Protein AF-A0A0F8PZS1-F1 (afdb_monomer_lite)

Radius of gyration: 16.61 Å; chains: 1; bounding box: 41×29×36 Å

pLDDT: mean 91.94, std 6.85, range [58.31, 98.0]

Foldseek 3Di:
DCPDPVNVVVCVVVVVPDDDDDDDPPPVQLPVVVVVVVCCCVPPVVVDDDPDPVRVVVVSVVCVVPDDDDDDNVRNPDD

InterPro domains:
  IPR036397 Ribonuclease H superfamily [G3DSA:3.30.420.10] (1-77)
  IPR038717 Tc1-like transposase, DDE domain [PF13358] (1-56)

Sequence (79 aa):
WHKSKKAREFFQNNKYWLQILLFPPATPDRNPTEYCWKTTREELTSIKSFKNIKVLKEELDEFWEKHVFTHKMSHYLKW

Secondary structure (DSSP, 8-state):
-TTSHHHHHHHHHHTTT-------TT-GGG-HHHHHHHHHIIIIISS---SSHHHHHHHHHHHHHH------HHHH---

Organism: Methanosarcina mazei (NCBI:txid2209)

Structure (mmCIF, N/CA/C/O backbone):
data_AF-A0A0F8PZS1-F1
#
_entry.id   AF-A0A0F8PZS1-F1
#
loop_
_atom_site.group_PDB
_atom_site.id
_atom_site.type_symbol
_atom_site.label_atom_id
_atom_site.label_alt_id
_atom_site.label_comp_id
_atom_site.label_asym_id
_atom_site.label_entity_id
_atom_site.label_seq_id
_atom_site.pdbx_PDB_ins_code
_atom_site.Cartn_x
_atom_site.Cartn_y
_atom_site.Cartn_z
_atom_site.occupancy
_atom_site.B_iso_or_equiv
_atom_site.auth_seq_id
_atom_site.auth_comp_id
_atom_site.auth_asym_id
_atom_site.auth_atom_id
_atom_site.pdbx_PDB_model_num
ATOM 1 N N . TRP A 1 1 ? -0.082 2.089 13.496 1.00 84.88 1 TRP A N 1
ATOM 2 C CA . TRP A 1 1 ? -0.512 3.450 13.091 1.00 84.88 1 TRP A CA 1
ATOM 3 C C . TRP A 1 1 ? -2.001 3.561 12.739 1.00 84.88 1 TRP A C 1
ATOM 5 O O . TRP A 1 1 ? -2.650 4.455 13.275 1.00 84.88 1 TRP A O 1
ATOM 15 N N . HIS A 1 2 ? -2.584 2.643 11.951 1.00 91.31 2 HIS A N 1
ATOM 16 C CA . HIS A 1 2 ? -4.001 2.716 11.515 1.00 91.31 2 HIS A CA 1
ATOM 17 C C . HIS A 1 2 ? -5.057 2.651 12.640 1.00 91.31 2 HIS A C 1
ATOM 19 O O . HIS A 1 2 ? -6.193 3.054 12.439 1.00 91.31 2 HIS A O 1
ATOM 25 N N . LYS A 1 3 ? -4.697 2.179 13.843 1.00 90.50 3 LYS A N 1
ATOM 26 C CA . LYS A 1 3 ? -5.584 2.127 15.026 1.00 90.50 3 LYS A CA 1
ATOM 27 C C . LYS A 1 3 ? -5.294 3.221 16.069 1.00 90.50 3 LYS A C 1
ATOM 29 O O . LYS A 1 3 ? -5.778 3.126 17.193 1.00 90.50 3 LYS A O 1
ATOM 34 N N . SER A 1 4 ? -4.462 4.211 15.737 1.00 96.25 4 SER A N 1
ATOM 35 C CA . SER A 1 4 ? -4.103 5.305 16.655 1.00 96.25 4 SER A CA 1
ATOM 36 C C . SER A 1 4 ? -5.308 6.190 16.996 1.00 96.25 4 SER A C 1
ATOM 38 O O . SER A 1 4 ? -6.299 6.193 16.267 1.00 96.25 4 SER A O 1
ATOM 40 N N . LYS A 1 5 ? -5.213 6.978 18.080 1.00 96.94 5 LYS A N 1
ATOM 41 C CA . LYS A 1 5 ? -6.273 7.919 18.484 1.00 96.94 5 LYS A CA 1
ATOM 42 C C . LYS A 1 5 ? -6.660 8.857 17.334 1.00 96.94 5 LYS A C 1
ATOM 44 O O . LYS A 1 5 ? -7.821 8.884 16.950 1.00 96.94 5 LYS A O 1
ATOM 49 N N . LYS A 1 6 ? -5.668 9.504 16.711 1.00 96.88 6 LYS A N 1
ATOM 50 C CA . LYS A 1 6 ? -5.870 10.407 15.566 1.00 96.88 6 LYS A CA 1
ATOM 51 C C . LYS A 1 6 ? -6.546 9.716 14.376 1.00 96.88 6 LYS A C 1
ATOM 53 O O . LYS A 1 6 ? -7.452 10.280 13.777 1.00 96.88 6 LYS A O 1
ATOM 58 N N . ALA A 1 7 ? -6.142 8.485 14.045 1.00 94.94 7 ALA A N 1
ATOM 59 C CA . ALA A 1 7 ? -6.759 7.733 12.949 1.00 94.94 7 ALA A CA 1
ATOM 60 C C . ALA A 1 7 ? -8.226 7.371 13.247 1.00 94.94 7 ALA A C 1
ATOM 62 O O . ALA A 1 7 ? -9.077 7.449 12.365 1.00 94.94 7 ALA A O 1
ATOM 63 N N . ARG A 1 8 ? -8.534 7.017 14.503 1.00 94.50 8 ARG A N 1
ATOM 64 C CA . ARG A 1 8 ? -9.908 6.737 14.947 1.00 94.50 8 ARG A CA 1
ATOM 65 C C . ARG A 1 8 ? -10.783 7.989 14.923 1.00 94.50 8 ARG A C 1
ATOM 67 O O . ARG A 1 8 ? -11.903 7.906 14.438 1.00 94.50 8 ARG A O 1
ATOM 74 N N . GLU A 1 9 ? -10.268 9.122 15.400 1.00 96.81 9 GLU A N 1
ATOM 75 C CA . GLU A 1 9 ? -10.956 10.422 15.341 1.00 96.81 9 GLU A CA 1
ATOM 76 C C . GLU A 1 9 ? -11.261 10.810 13.886 1.00 96.81 9 GLU A C 1
ATOM 78 O O . GLU A 1 9 ? -12.400 11.136 13.557 1.00 96.81 9 GLU A O 1
ATOM 83 N N . PHE A 1 10 ? -10.277 10.682 12.987 1.00 96.38 10 PHE A N 1
ATOM 84 C CA . PHE A 1 10 ? -10.474 10.931 11.559 1.00 96.38 10 PHE A CA 1
ATOM 85 C C . PHE A 1 10 ? -11.572 10.040 10.967 1.00 96.38 10 PHE A C 1
ATOM 87 O O . PHE A 1 10 ? -12.454 10.543 10.275 1.00 96.38 10 PHE A O 1
ATOM 94 N N . PHE A 1 11 ? -11.560 8.736 11.261 1.00 94.56 11 PHE A N 1
ATOM 95 C CA . PHE A 1 11 ? -12.611 7.831 10.798 1.00 94.56 11 PHE A CA 1
ATOM 96 C C . PHE A 1 11 ? -13.991 8.225 11.338 1.00 94.56 11 PHE A C 1
ATOM 98 O O . PHE A 1 11 ? -14.944 8.306 10.570 1.00 94.56 11 PHE A O 1
ATOM 105 N N . GLN A 1 12 ? -14.107 8.513 12.637 1.00 94.62 12 GLN A N 1
ATOM 106 C CA . GLN A 1 12 ? -15.381 8.892 13.255 1.00 94.62 12 GLN A CA 1
ATOM 107 C C . GLN A 1 12 ? -15.986 10.144 12.614 1.00 94.62 12 GLN A C 1
ATOM 109 O O . GLN A 1 12 ? -17.189 10.164 12.347 1.00 94.62 12 GLN A O 1
ATOM 114 N N . ASN A 1 13 ? -15.150 11.137 12.302 1.00 97.38 13 ASN A N 1
ATOM 115 C CA . ASN A 1 13 ? -15.570 12.376 11.646 1.00 97.38 13 ASN A CA 1
ATOM 116 C C . ASN A 1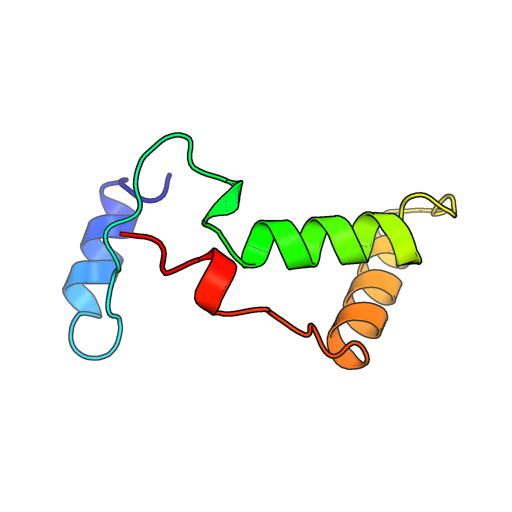 13 ? -15.991 12.171 10.179 1.00 97.38 13 ASN A C 1
ATOM 118 O O . ASN A 1 13 ? -16.718 12.992 9.630 1.00 97.38 13 ASN A O 1
ATOM 122 N N . ASN A 1 14 ? -15.563 11.074 9.548 1.00 97.38 14 ASN A N 1
ATOM 123 C CA . ASN A 1 14 ? -15.751 10.802 8.120 1.00 97.38 14 ASN A CA 1
ATOM 124 C C . ASN A 1 14 ? -16.591 9.547 7.829 1.00 97.38 14 ASN A C 1
ATOM 126 O O . ASN A 1 14 ? -16.725 9.139 6.677 1.00 97.38 14 ASN A O 1
ATOM 130 N N . LYS A 1 15 ? -17.204 8.946 8.85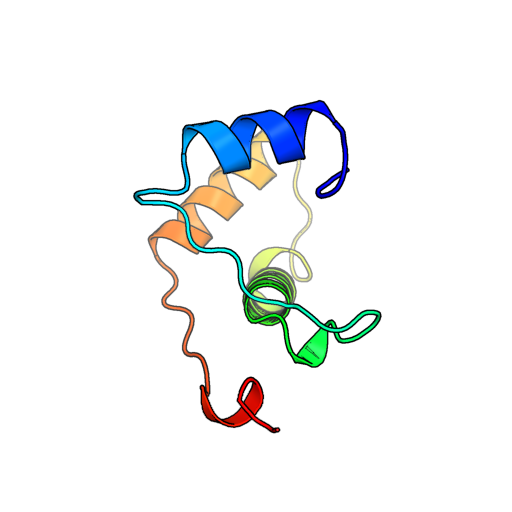5 1.00 94.62 15 LYS A N 1
ATOM 131 C CA . LYS A 1 15 ? -17.926 7.663 8.768 1.00 94.62 15 LYS A CA 1
ATOM 132 C C . LYS A 1 15 ? -19.103 7.635 7.783 1.00 94.62 15 LYS A C 1
ATOM 134 O O . LYS A 1 15 ? -19.627 6.564 7.505 1.00 94.62 15 LYS A O 1
ATOM 139 N N . TYR A 1 16 ? -19.560 8.797 7.307 1.00 95.50 16 TYR A N 1
ATOM 140 C CA . TYR A 1 16 ? -20.669 8.897 6.357 1.00 95.50 16 TYR A CA 1
ATOM 141 C C . TYR A 1 16 ? -20.273 8.492 4.930 1.00 95.50 16 TYR A C 1
ATOM 143 O O . TYR A 1 16 ? -21.123 8.015 4.187 1.00 95.50 16 TYR A O 1
ATOM 151 N N . TRP A 1 17 ? -18.997 8.648 4.558 1.00 96.00 17 TRP A N 1
ATOM 152 C CA . TRP A 1 17 ? -18.472 8.261 3.240 1.00 96.00 17 TRP A CA 1
ATOM 153 C C . TRP A 1 17 ? -17.352 7.225 3.327 1.00 96.00 17 TRP A C 1
ATOM 155 O O . TRP A 1 17 ? -17.172 6.433 2.406 1.00 96.00 17 TRP A O 1
ATOM 165 N N . LEU A 1 18 ? -16.599 7.203 4.429 1.00 94.94 18 LEU A N 1
ATOM 166 C CA . LEU A 1 18 ? -15.500 6.270 4.620 1.00 94.94 18 LEU A CA 1
ATOM 167 C C . LEU A 1 18 ? -15.997 5.008 5.328 1.00 94.94 18 LEU A C 1
ATOM 169 O O . LEU A 1 18 ? -16.299 5.035 6.520 1.00 94.94 18 LEU A O 1
ATOM 173 N N . GLN A 1 19 ? -16.032 3.890 4.607 1.00 92.50 19 GLN A N 1
ATOM 174 C CA . GLN A 1 19 ? -16.314 2.569 5.168 1.00 92.50 19 GLN A CA 1
ATOM 175 C C . GLN A 1 19 ? -15.008 1.826 5.461 1.00 92.50 19 GLN A C 1
ATOM 177 O O . GLN A 1 19 ? -14.079 1.838 4.656 1.00 92.50 19 GLN A O 1
ATOM 182 N N . ILE A 1 20 ? -14.933 1.165 6.618 1.00 90.12 20 ILE A N 1
ATOM 183 C CA . ILE A 1 20 ? -13.793 0.320 6.991 1.00 90.12 20 ILE A CA 1
ATOM 184 C C . ILE A 1 20 ? -14.217 -1.140 6.915 1.00 90.12 20 ILE A C 1
ATOM 186 O O . ILE A 1 20 ? -15.212 -1.540 7.517 1.00 90.12 20 ILE A O 1
ATOM 190 N N . LEU A 1 21 ? -13.408 -1.940 6.227 1.00 88.31 21 LEU A N 1
ATOM 191 C CA . LEU A 1 21 ? -13.529 -3.390 6.217 1.00 88.31 21 LEU A CA 1
ATOM 192 C C . LEU A 1 21 ? -12.723 -3.985 7.373 1.00 88.31 21 LEU A C 1
ATOM 194 O O . LEU A 1 21 ? -11.589 -3.575 7.640 1.00 88.31 21 LEU A O 1
ATOM 198 N N . LEU A 1 22 ? -13.300 -4.975 8.054 1.00 87.75 22 LEU A N 1
ATOM 199 C CA . LEU A 1 22 ? -12.537 -5.795 8.984 1.00 87.75 22 LEU A CA 1
ATOM 200 C C . LEU A 1 22 ? -11.519 -6.609 8.181 1.00 87.75 22 LEU A C 1
ATOM 202 O O . LEU A 1 22 ? -11.895 -7.372 7.296 1.00 87.75 22 LEU A O 1
ATOM 206 N N . PHE A 1 23 ? -10.240 -6.460 8.512 1.00 88.06 23 PHE A N 1
ATOM 207 C CA . PHE A 1 23 ? -9.159 -7.182 7.850 1.00 88.06 23 PHE A CA 1
ATOM 208 C C . PHE A 1 23 ? -8.451 -8.110 8.850 1.00 88.06 23 PHE A C 1
ATOM 210 O O . PHE A 1 23 ? -8.007 -7.622 9.900 1.00 88.06 23 PHE A O 1
ATOM 217 N N . PRO A 1 24 ? -8.359 -9.427 8.579 1.00 89.81 24 PRO A N 1
ATOM 218 C CA . PRO A 1 24 ? -7.748 -10.366 9.508 1.00 89.81 24 PRO A CA 1
ATOM 219 C C . PRO A 1 24 ? -6.238 -10.112 9.662 1.00 89.81 24 PRO A C 1
ATOM 221 O O . PRO A 1 24 ? -5.557 -9.747 8.700 1.00 89.81 24 PRO A O 1
ATOM 224 N N . PRO A 1 25 ? -5.674 -10.289 10.870 1.00 91.31 25 PRO A N 1
ATOM 225 C CA . PRO A 1 25 ? -4.239 -10.128 11.078 1.00 91.31 25 PRO A CA 1
ATOM 226 C C . PRO A 1 25 ? -3.447 -11.178 10.288 1.00 91.31 25 PRO A C 1
ATOM 228 O O . PRO A 1 25 ? -3.920 -12.291 10.093 1.00 91.31 25 PRO A O 1
ATOM 231 N N . ALA A 1 26 ? -2.225 -10.824 9.875 1.00 90.75 26 ALA A N 1
ATOM 232 C CA . ALA A 1 26 ? -1.280 -11.728 9.208 1.00 90.75 26 ALA A CA 1
ATOM 233 C C . ALA A 1 26 ? -1.801 -12.399 7.915 1.00 90.75 26 ALA A C 1
ATOM 235 O O . ALA A 1 26 ? -1.390 -13.507 7.594 1.00 90.75 26 ALA A O 1
ATOM 236 N N . THR A 1 27 ? -2.667 -11.716 7.156 1.00 91.00 27 THR A N 1
ATOM 237 C CA . THR A 1 27 ? -3.207 -12.210 5.871 1.00 91.00 27 THR A CA 1
ATOM 238 C C . THR A 1 27 ? -2.830 -11.308 4.683 1.00 91.00 27 THR A C 1
ATOM 240 O O . THR A 1 27 ? -3.699 -10.716 4.042 1.00 91.00 27 THR A O 1
ATOM 243 N N . PRO A 1 28 ? -1.529 -11.122 4.381 1.00 90.75 28 PRO A N 1
ATOM 244 C CA . PRO A 1 28 ? -1.100 -10.256 3.277 1.00 90.75 28 PRO A CA 1
ATOM 245 C C . PRO A 1 28 ? -1.609 -10.746 1.912 1.00 90.75 28 PRO A C 1
ATOM 247 O O . PRO A 1 28 ? -1.908 -9.940 1.038 1.00 90.75 28 PRO A O 1
ATOM 250 N N . ASP A 1 29 ? -1.794 -12.056 1.755 1.00 88.50 29 ASP A N 1
ATOM 251 C CA . ASP A 1 29 ? -2.391 -12.708 0.585 1.00 88.50 29 ASP A CA 1
ATOM 252 C C . ASP A 1 29 ? -3.822 -12.228 0.287 1.00 88.50 29 ASP A C 1
ATOM 254 O O . ASP A 1 29 ? -4.248 -12.201 -0.869 1.00 88.50 29 ASP A O 1
ATOM 258 N N . ARG A 1 30 ? -4.553 -11.784 1.319 1.00 88.00 30 ARG A N 1
ATOM 259 C CA . ARG A 1 30 ? -5.911 -11.239 1.189 1.00 88.00 30 ARG A CA 1
ATOM 260 C C . ARG A 1 30 ? -5.935 -9.742 0.873 1.00 88.00 30 ARG A C 1
ATOM 262 O O . ARG A 1 30 ? -7.008 -9.205 0.605 1.00 88.00 30 ARG A O 1
ATOM 269 N N . ASN A 1 31 ? -4.789 -9.059 0.899 1.00 90.56 31 ASN A N 1
ATOM 270 C CA . ASN A 1 31 ? -4.696 -7.634 0.603 1.00 90.56 31 ASN A CA 1
ATOM 271 C C . ASN A 1 31 ? -4.362 -7.424 -0.888 1.00 90.56 31 ASN A C 1
ATOM 273 O O . ASN A 1 31 ? -3.227 -7.682 -1.293 1.00 90.56 31 ASN A O 1
ATOM 277 N N . PRO A 1 32 ? -5.290 -6.914 -1.722 1.00 90.94 32 PRO A N 1
ATOM 278 C CA . PRO A 1 32 ? -5.023 -6.704 -3.146 1.00 90.94 32 PRO A CA 1
ATOM 279 C C . PRO A 1 32 ? -3.860 -5.736 -3.395 1.00 90.94 32 PRO A C 1
ATOM 281 O O . PRO A 1 32 ? -3.159 -5.874 -4.393 1.00 90.94 32 PRO A O 1
ATOM 284 N N . THR A 1 33 ? -3.585 -4.815 -2.467 1.00 92.69 33 THR A N 1
ATOM 285 C CA . THR A 1 33 ? -2.442 -3.903 -2.569 1.00 92.69 33 THR A CA 1
ATOM 286 C C . THR A 1 33 ? -1.100 -4.647 -2.617 1.00 92.69 33 THR A C 1
ATOM 288 O O . THR A 1 33 ? -0.207 -4.226 -3.347 1.00 92.69 33 THR A O 1
ATOM 291 N N . GLU A 1 34 ? -0.955 -5.784 -1.925 1.00 94.31 34 GLU A N 1
ATOM 292 C CA . GLU A 1 34 ? 0.275 -6.598 -1.976 1.00 94.31 34 GLU A CA 1
ATOM 293 C C . GLU A 1 34 ? 0.519 -7.179 -3.376 1.00 94.31 34 GLU A C 1
ATOM 295 O O . GLU A 1 34 ? 1.662 -7.295 -3.820 1.00 94.31 34 GLU A O 1
ATOM 300 N N . TYR A 1 35 ? -0.550 -7.484 -4.119 1.00 92.56 35 TYR A N 1
ATOM 301 C CA . TYR A 1 35 ? -0.443 -7.925 -5.510 1.00 92.56 35 TYR A CA 1
ATOM 302 C C . TYR A 1 35 ? 0.068 -6.804 -6.425 1.00 92.56 35 TYR A C 1
ATOM 304 O O . TYR A 1 35 ? 0.938 -7.044 -7.266 1.00 92.56 35 TYR A O 1
ATOM 312 N N . CYS A 1 36 ? -0.414 -5.571 -6.232 1.00 94.38 36 CYS A N 1
ATOM 313 C CA . CYS A 1 36 ? 0.082 -4.412 -6.976 1.00 94.38 36 CYS A CA 1
ATOM 314 C C . CYS A 1 36 ? 1.575 -4.183 -6.711 1.00 94.38 36 CYS A C 1
ATOM 316 O O . CYS A 1 36 ? 2.346 -3.964 -7.648 1.00 94.38 36 CYS A O 1
ATOM 318 N N . TRP A 1 37 ? 2.006 -4.298 -5.449 1.00 94.94 37 TRP A N 1
ATOM 319 C CA . TRP A 1 37 ? 3.418 -4.173 -5.080 1.00 94.94 37 TRP A CA 1
ATOM 320 C C . TRP A 1 37 ? 4.285 -5.269 -5.679 1.00 94.94 37 TRP A C 1
ATOM 322 O O . TRP A 1 37 ? 5.361 -4.977 -6.201 1.00 94.94 37 TRP A O 1
ATOM 332 N N . LYS A 1 38 ? 3.814 -6.518 -5.642 1.00 93.88 38 LYS A N 1
ATOM 333 C CA . LYS A 1 38 ? 4.513 -7.643 -6.263 1.00 93.88 38 LYS A CA 1
ATOM 334 C C . LYS A 1 38 ? 4.716 -7.406 -7.760 1.00 93.88 38 LYS A C 1
ATOM 336 O O . LYS A 1 38 ? 5.846 -7.484 -8.225 1.00 93.88 38 LYS A O 1
ATOM 341 N N . THR A 1 39 ? 3.653 -7.031 -8.468 1.00 94.25 39 THR A N 1
ATOM 342 C CA . THR A 1 39 ? 3.694 -6.742 -9.912 1.00 94.25 39 THR A CA 1
ATOM 343 C C . THR A 1 39 ? 4.648 -5.584 -10.214 1.00 94.25 39 THR A C 1
ATOM 345 O O . THR A 1 39 ? 5.548 -5.714 -11.035 1.00 94.25 39 THR A O 1
ATOM 348 N N . THR A 1 40 ? 4.541 -4.483 -9.460 1.00 96.12 40 THR A N 1
ATOM 349 C CA . THR A 1 40 ? 5.453 -3.331 -9.584 1.00 96.12 40 THR A CA 1
ATOM 350 C C . THR A 1 40 ? 6.912 -3.747 -9.372 1.00 96.12 40 THR A C 1
ATOM 352 O O . THR A 1 40 ? 7.818 -3.278 -10.058 1.00 96.12 40 THR A O 1
ATOM 355 N N . ARG A 1 41 ? 7.174 -4.653 -8.424 1.00 95.00 41 ARG A N 1
ATOM 356 C CA . ARG A 1 41 ? 8.525 -5.157 -8.181 1.00 95.00 41 ARG A CA 1
ATOM 357 C C . ARG A 1 41 ? 9.036 -6.015 -9.331 1.00 95.00 41 ARG A C 1
ATOM 359 O O . ARG A 1 41 ? 10.167 -5.816 -9.769 1.00 95.00 41 ARG A O 1
ATOM 366 N N . GLU A 1 42 ? 8.240 -6.974 -9.780 1.00 94.75 42 GLU A N 1
ATOM 367 C CA . GLU A 1 42 ? 8.619 -7.924 -10.829 1.00 94.75 42 GLU A CA 1
ATOM 368 C C . GLU A 1 42 ? 8.841 -7.221 -12.174 1.00 94.75 42 GLU A C 1
ATOM 370 O O . GLU A 1 42 ? 9.810 -7.529 -12.862 1.00 94.75 42 GLU A O 1
ATOM 375 N N . GLU A 1 43 ? 8.021 -6.224 -12.507 1.00 94.38 43 GLU A N 1
ATOM 376 C CA . GLU A 1 43 ? 8.059 -5.571 -13.821 1.00 94.38 43 GLU A CA 1
ATOM 377 C C . GLU A 1 43 ? 8.906 -4.296 -13.875 1.00 94.38 43 GLU A C 1
ATOM 379 O O . GLU A 1 43 ? 9.372 -3.926 -14.950 1.00 94.38 43 GLU A O 1
ATOM 384 N N . LEU A 1 44 ? 9.124 -3.614 -12.743 1.00 94.38 44 LEU A N 1
ATOM 385 C CA . LEU A 1 44 ? 9.849 -2.341 -12.723 1.00 94.38 44 LEU A CA 1
ATOM 386 C C . LEU A 1 44 ? 11.104 -2.393 -11.858 1.00 94.38 44 LEU A C 1
ATOM 388 O O . LEU A 1 44 ? 12.194 -2.119 -12.349 1.00 94.38 44 LEU A O 1
ATOM 392 N N . THR A 1 45 ? 10.974 -2.679 -10.561 1.00 93.25 45 THR A N 1
ATOM 393 C CA . THR A 1 45 ? 12.056 -2.350 -9.613 1.00 93.25 45 THR A CA 1
ATOM 394 C C . THR A 1 45 ? 13.100 -3.445 -9.423 1.00 93.25 45 THR A C 1
ATOM 396 O O . THR A 1 45 ? 14.215 -3.143 -9.007 1.00 93.25 45 THR A O 1
ATOM 399 N N . SER A 1 46 ? 12.783 -4.707 -9.726 1.00 92.94 46 SER A N 1
ATOM 400 C CA . SER A 1 46 ? 13.737 -5.822 -9.602 1.00 92.94 46 SER A CA 1
ATOM 401 C C . SER A 1 46 ? 14.703 -5.940 -10.781 1.00 92.94 46 SER A C 1
ATOM 403 O O . SER A 1 46 ? 15.783 -6.506 -10.628 1.00 92.94 46 SER A O 1
ATOM 405 N N . ILE A 1 47 ? 14.335 -5.383 -11.936 1.00 91.88 47 ILE A N 1
ATOM 406 C CA . ILE A 1 47 ? 15.077 -5.529 -13.194 1.00 91.88 47 ILE A CA 1
ATOM 407 C C . ILE A 1 47 ? 16.027 -4.363 -13.488 1.00 91.88 47 ILE A C 1
ATOM 409 O O . ILE A 1 47 ? 16.802 -4.436 -14.439 1.00 91.88 47 ILE A O 1
ATOM 413 N N . LYS A 1 48 ? 15.982 -3.281 -12.698 1.00 92.81 48 LYS A N 1
ATOM 414 C CA . LYS A 1 48 ? 16.819 -2.095 -12.917 1.00 92.81 48 LYS A CA 1
ATOM 415 C C . LYS A 1 48 ? 17.250 -1.417 -11.623 1.00 92.81 48 LYS A C 1
ATOM 417 O O . LYS A 1 48 ? 16.542 -1.425 -10.620 1.00 92.81 48 LYS A O 1
ATOM 422 N N . SER A 1 49 ? 18.416 -0.779 -11.672 1.00 94.56 49 SER A N 1
ATOM 423 C CA . SER A 1 49 ? 18.915 0.098 -10.613 1.00 94.56 49 SER A CA 1
ATOM 424 C C . SER A 1 49 ? 18.547 1.551 -10.898 1.00 94.56 49 SER A C 1
ATOM 426 O O . SER A 1 49 ? 18.723 2.026 -12.020 1.00 94.56 49 SER A O 1
ATOM 428 N N . PHE A 1 50 ? 18.133 2.285 -9.871 1.00 96.38 50 PHE A N 1
ATOM 429 C CA . PHE A 1 50 ? 17.735 3.684 -9.997 1.00 96.38 50 PHE A CA 1
ATOM 430 C C . PHE A 1 50 ? 18.845 4.599 -9.492 1.00 96.38 50 PHE A C 1
ATOM 432 O O . PHE A 1 50 ? 19.423 4.369 -8.431 1.00 96.38 50 PHE A O 1
ATOM 439 N N . LYS A 1 51 ? 19.119 5.674 -10.236 1.00 96.00 51 LYS A N 1
ATOM 440 C CA . LYS A 1 51 ? 20.193 6.626 -9.911 1.00 96.00 51 LYS A CA 1
ATOM 441 C C . LYS A 1 51 ? 19.962 7.353 -8.584 1.00 96.00 51 LYS A C 1
ATOM 443 O O . LYS A 1 51 ? 20.914 7.678 -7.882 1.00 96.00 51 LYS A O 1
ATOM 448 N N . ASN A 1 52 ? 18.708 7.680 -8.280 1.00 97.12 52 ASN A N 1
ATOM 449 C CA . ASN A 1 52 ? 18.296 8.347 -7.051 1.00 97.12 52 ASN A CA 1
ATOM 450 C C . ASN A 1 52 ? 16.786 8.162 -6.827 1.00 97.12 52 ASN A C 1
ATOM 452 O O . ASN A 1 52 ? 16.065 7.669 -7.695 1.00 97.12 52 ASN A O 1
ATOM 456 N N . ILE A 1 53 ? 16.309 8.600 -5.662 1.00 97.19 53 ILE A N 1
ATOM 457 C CA . ILE A 1 53 ? 14.904 8.467 -5.266 1.00 97.19 53 ILE A CA 1
ATOM 458 C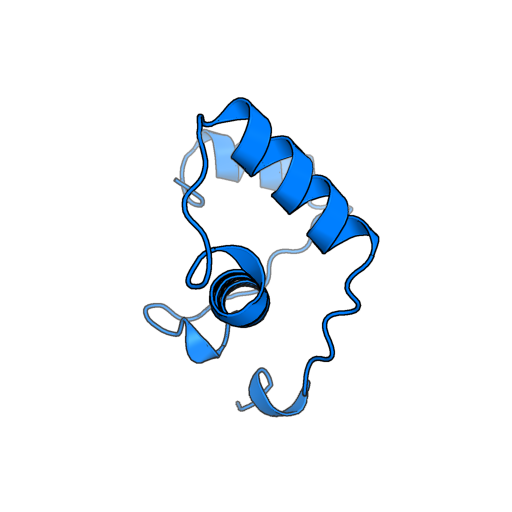 C . ILE A 1 53 ? 13.934 9.266 -6.149 1.00 97.19 53 ILE A C 1
ATOM 460 O O . ILE A 1 53 ? 12.788 8.858 -6.306 1.00 97.19 53 ILE A O 1
ATOM 464 N N . LYS A 1 54 ? 14.383 10.379 -6.750 1.00 98.00 54 LYS A N 1
ATOM 465 C CA . LYS A 1 54 ? 13.548 11.191 -7.645 1.00 98.00 54 LYS A CA 1
ATOM 466 C C . LYS A 1 54 ? 13.207 10.406 -8.913 1.00 98.00 54 LYS A C 1
ATOM 468 O O . LYS A 1 54 ? 12.035 10.305 -9.245 1.00 98.00 54 LYS A O 1
ATOM 473 N N . VAL A 1 55 ? 14.213 9.795 -9.541 1.00 97.19 55 VAL A N 1
ATOM 474 C CA . VAL A 1 55 ? 14.022 8.952 -10.734 1.00 97.19 55 VAL A CA 1
ATOM 475 C C . VAL A 1 55 ? 13.125 7.755 -10.416 1.00 97.19 55 VAL A C 1
ATOM 477 O O . VAL A 1 55 ? 12.203 7.471 -11.167 1.00 97.19 55 VAL A O 1
ATOM 480 N N . LEU A 1 56 ? 13.337 7.095 -9.270 1.00 97.06 56 LEU A N 1
ATOM 481 C CA . LEU A 1 56 ? 12.466 6.000 -8.828 1.00 97.06 56 LEU A CA 1
ATOM 482 C C . LEU A 1 56 ? 11.002 6.443 -8.712 1.00 97.06 56 LEU A C 1
ATOM 484 O O . LEU A 1 56 ? 10.116 5.731 -9.170 1.00 97.06 56 LEU A O 1
ATOM 488 N N . LYS A 1 57 ? 10.746 7.606 -8.105 1.00 97.62 57 LYS A N 1
ATOM 489 C CA . LYS A 1 57 ? 9.386 8.130 -7.949 1.00 97.62 57 LYS A CA 1
ATOM 490 C C . LYS A 1 57 ? 8.733 8.419 -9.303 1.00 97.62 57 LYS A C 1
ATOM 492 O O . LYS A 1 57 ? 7.611 7.987 -9.511 1.00 97.62 57 LYS A O 1
ATOM 497 N N . GLU A 1 58 ? 9.428 9.120 -10.198 1.00 98.00 58 GLU A N 1
ATOM 498 C CA . GLU A 1 58 ? 8.900 9.476 -11.525 1.00 98.00 58 GLU A CA 1
ATOM 499 C C . GLU A 1 58 ? 8.523 8.227 -12.334 1.00 98.00 58 GLU A C 1
ATOM 501 O O . GLU A 1 58 ? 7.438 8.165 -12.905 1.00 98.00 58 GLU A O 1
ATOM 506 N N . GLU A 1 59 ? 9.371 7.198 -12.316 1.00 97.19 59 GLU A N 1
ATOM 507 C CA . GLU A 1 59 ? 9.093 5.957 -13.041 1.00 97.19 59 GLU A CA 1
ATOM 508 C C . GLU A 1 59 ? 8.011 5.091 -12.372 1.00 97.19 59 GLU A C 1
ATOM 510 O O . GLU A 1 59 ? 7.289 4.382 -13.070 1.00 97.19 59 GLU A O 1
ATOM 515 N N . LEU A 1 60 ? 7.879 5.130 -11.038 1.00 97.19 60 LEU A N 1
ATOM 516 C CA . LEU A 1 60 ? 6.763 4.482 -10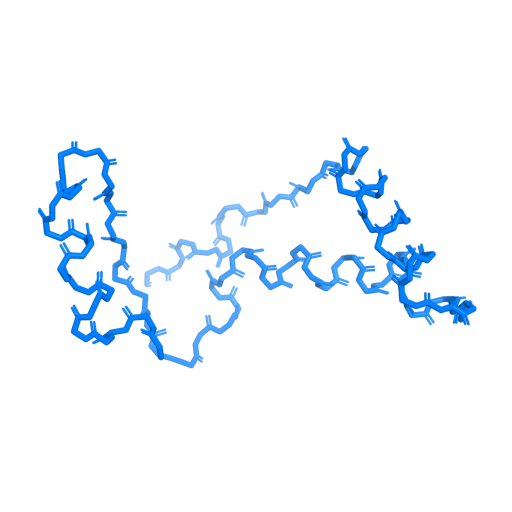.336 1.00 97.19 60 LEU A CA 1
ATOM 517 C C . LEU A 1 60 ? 5.430 5.162 -10.663 1.00 97.19 60 LEU A C 1
ATOM 519 O O . LEU A 1 60 ? 4.458 4.463 -10.946 1.00 97.19 60 LEU A O 1
ATOM 523 N N . ASP A 1 61 ? 5.402 6.498 -10.651 1.00 97.62 61 ASP A N 1
ATOM 524 C CA . ASP A 1 61 ? 4.219 7.290 -10.995 1.00 97.62 61 ASP A CA 1
ATOM 525 C C . ASP A 1 61 ? 3.782 6.964 -12.440 1.00 97.62 61 ASP A C 1
ATOM 527 O O . ASP A 1 61 ? 2.634 6.583 -12.667 1.00 97.62 61 ASP A O 1
ATOM 531 N N . GLU A 1 62 ? 4.717 6.979 -13.400 1.00 97.50 62 GLU A N 1
ATOM 532 C CA . GLU A 1 62 ? 4.436 6.623 -14.799 1.00 97.50 62 GLU A CA 1
ATOM 533 C C . GLU A 1 62 ? 3.948 5.172 -14.957 1.00 97.50 62 GLU A C 1
ATOM 535 O O . GLU A 1 62 ? 3.019 4.903 -15.727 1.00 97.50 62 GLU A O 1
ATOM 540 N N . PHE A 1 63 ? 4.560 4.225 -14.237 1.00 96.19 63 PHE A N 1
ATOM 541 C CA . PHE A 1 63 ? 4.148 2.824 -14.271 1.00 96.19 63 PHE A CA 1
ATOM 542 C C . PHE A 1 63 ? 2.713 2.663 -13.763 1.00 96.19 63 PHE A C 1
ATOM 544 O O . PHE A 1 63 ? 1.895 2.052 -14.445 1.00 96.19 63 PHE A O 1
ATOM 551 N N . TRP A 1 64 ? 2.372 3.237 -12.606 1.00 96.31 64 TRP A N 1
ATOM 552 C CA . TRP A 1 64 ? 1.026 3.112 -12.036 1.00 96.31 64 TRP A CA 1
ATOM 553 C C . TRP A 1 64 ? -0.053 3.833 -12.840 1.00 96.31 64 TRP A C 1
ATOM 555 O O . TRP A 1 64 ? -1.179 3.343 -12.882 1.00 96.31 64 TRP A O 1
ATOM 565 N N . GLU A 1 65 ? 0.270 4.946 -13.503 1.00 96.12 65 GLU A N 1
ATOM 566 C CA . GLU A 1 65 ? -0.675 5.639 -14.390 1.00 96.12 65 GLU A CA 1
ATOM 567 C C . GLU A 1 65 ? -1.035 4.813 -15.632 1.00 96.12 65 GLU A C 1
ATOM 569 O O . GLU A 1 65 ? -2.169 4.869 -16.111 1.00 96.12 65 GLU A O 1
ATOM 574 N N . LYS A 1 66 ? -0.080 4.038 -16.162 1.00 94.69 66 LYS A N 1
ATOM 575 C CA . LYS A 1 66 ? -0.258 3.264 -17.402 1.00 94.69 66 LYS A CA 1
ATOM 576 C C . LYS A 1 66 ? -0.676 1.814 -17.165 1.00 94.69 66 LYS A C 1
ATOM 578 O O . LYS A 1 66 ? -1.232 1.186 -18.066 1.00 94.69 66 LYS A O 1
ATOM 583 N N . HIS A 1 67 ? -0.378 1.258 -15.995 1.00 94.12 67 HIS A N 1
ATOM 584 C CA . HIS A 1 67 ? -0.551 -0.164 -15.722 1.00 94.12 67 HIS A CA 1
ATOM 585 C C . HIS A 1 67 ? -1.960 -0.485 -15.201 1.00 94.12 67 HIS A C 1
ATOM 587 O O . HIS A 1 67 ? -2.426 0.064 -14.204 1.00 94.12 67 HIS A O 1
ATOM 593 N N . VAL A 1 68 ? -2.629 -1.449 -15.841 1.00 92.69 68 VAL A N 1
ATOM 594 C CA . V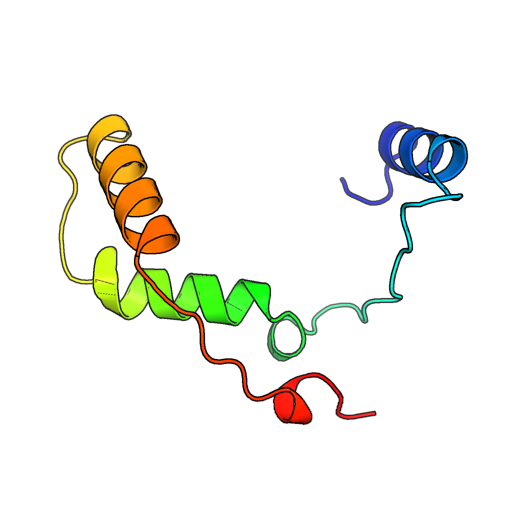AL A 1 68 ? -3.939 -1.954 -15.404 1.00 92.69 68 VAL A CA 1
ATOM 595 C C . VAL A 1 68 ? -3.755 -3.221 -14.569 1.00 92.69 68 VAL A C 1
ATOM 597 O O . VAL A 1 68 ? -3.542 -4.313 -15.100 1.00 92.69 68 VAL A O 1
ATOM 600 N N . PHE A 1 69 ? -3.892 -3.096 -13.248 1.00 91.19 69 PHE A N 1
ATOM 601 C CA . PHE A 1 69 ? -3.805 -4.236 -12.335 1.00 91.19 69 PHE A CA 1
ATOM 602 C C . PHE A 1 69 ? -5.032 -5.147 -12.462 1.00 91.19 69 PHE A C 1
ATOM 604 O O . PHE A 1 69 ? -6.131 -4.829 -12.003 1.00 91.19 69 PHE A O 1
ATOM 611 N N . THR A 1 70 ? -4.843 -6.317 -13.071 1.00 88.56 70 THR A N 1
ATOM 612 C CA . THR A 1 70 ? -5.917 -7.307 -13.219 1.00 88.56 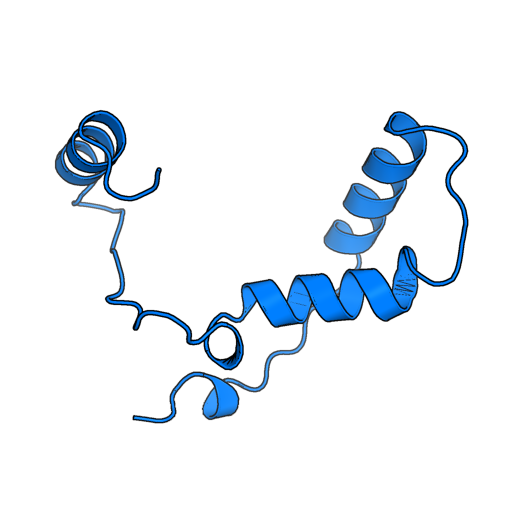70 THR A CA 1
ATOM 613 C C . THR A 1 70 ? -5.969 -8.225 -12.001 1.00 88.56 70 THR A C 1
ATOM 615 O O . THR A 1 70 ? -5.157 -9.137 -11.845 1.00 88.56 70 THR A O 1
ATOM 618 N N . HIS A 1 71 ? -6.956 -8.001 -11.136 1.00 85.06 71 HIS A N 1
ATOM 619 C CA . HIS A 1 71 ? -7.171 -8.786 -9.923 1.00 85.06 71 HIS A CA 1
ATOM 620 C C . HIS A 1 71 ? -8.164 -9.932 -10.145 1.00 85.06 71 HIS A C 1
ATOM 622 O O . HIS A 1 71 ? -9.257 -9.740 -10.678 1.00 85.06 71 HIS A O 1
ATOM 628 N N . LYS A 1 72 ? -7.844 -11.127 -9.636 1.00 83.88 72 LYS A N 1
ATOM 629 C CA . LYS A 1 72 ? -8.821 -12.221 -9.515 1.00 83.88 72 LYS A CA 1
ATOM 630 C C . LYS A 1 72 ? -9.559 -12.086 -8.186 1.00 83.88 72 LYS A C 1
ATOM 632 O O . LYS A 1 72 ? -9.062 -12.542 -7.162 1.00 83.88 72 LYS A O 1
ATOM 637 N N . MET A 1 73 ? -10.749 -11.482 -8.198 1.00 80.12 73 MET A N 1
ATOM 638 C CA . MET A 1 73 ? -11.514 -11.194 -6.970 1.00 80.12 73 MET A CA 1
ATOM 639 C C . MET A 1 73 ? -11.805 -12.428 -6.106 1.00 80.12 73 MET A C 1
ATOM 641 O O . MET A 1 73 ? -11.803 -12.342 -4.879 1.00 80.12 73 MET A O 1
ATOM 645 N N . SER A 1 74 ? -11.958 -13.601 -6.724 1.00 82.12 74 SER A N 1
ATOM 646 C CA . SER A 1 74 ? -12.117 -14.876 -6.015 1.00 82.12 74 SER A CA 1
ATOM 647 C C . SER A 1 74 ? -10.926 -15.255 -5.124 1.00 82.12 74 SER A C 1
ATOM 649 O O . SER A 1 74 ? -11.078 -16.090 -4.237 1.00 82.12 74 SER A O 1
ATOM 651 N N . HIS A 1 75 ? -9.748 -14.660 -5.331 1.00 79.75 75 HIS A N 1
ATOM 652 C CA . HIS A 1 75 ? -8.578 -14.871 -4.479 1.00 79.75 75 HIS A CA 1
ATOM 653 C C . HIS A 1 75 ? -8.762 -14.224 -3.100 1.00 79.75 75 HIS A C 1
ATOM 655 O O . HIS A 1 75 ? -8.370 -14.808 -2.095 1.00 79.75 75 HIS A O 1
ATOM 661 N N . TYR A 1 76 ? -9.396 -13.050 -3.047 1.00 80.94 76 TYR A N 1
ATOM 662 C CA . TYR A 1 76 ? -9.485 -12.228 -1.836 1.00 80.94 76 TYR A CA 1
ATOM 663 C C . TYR A 1 76 ? -10.757 -12.489 -1.019 1.00 80.94 76 TYR A C 1
ATOM 665 O O . TYR A 1 76 ? -10.783 -12.242 0.182 1.00 80.94 76 TYR A O 1
ATOM 673 N N . LEU A 1 77 ? -11.805 -13.016 -1.659 1.00 74.31 77 LEU A N 1
ATOM 674 C CA . LEU A 1 77 ? -13.127 -13.237 -1.058 1.00 74.31 77 LEU A CA 1
ATOM 675 C C . LEU A 1 77 ? -13.332 -14.661 -0.511 1.00 74.31 77 LEU A C 1
ATOM 677 O O . LEU A 1 77 ? -14.470 -15.101 -0.358 1.00 74.31 77 LEU A O 1
ATOM 681 N N . LYS A 1 78 ? -12.256 -15.409 -0.240 1.00 64.94 78 LYS A N 1
ATOM 682 C CA . LYS A 1 78 ? -12.364 -16.728 0.402 1.00 64.94 78 LYS A CA 1
ATOM 683 C C . LYS A 1 78 ? -12.698 -16.543 1.885 1.00 64.94 78 LYS A C 1
ATOM 685 O O . LYS A 1 78 ? -11.843 -16.116 2.666 1.00 64.94 78 LYS A O 1
ATOM 690 N N . TRP A 1 79 ? -13.952 -16.824 2.220 1.00 58.31 79 TRP A N 1
ATOM 691 C CA . TRP A 1 79 ? -14.474 -16.864 3.585 1.00 58.31 79 TRP A CA 1
ATOM 692 C C . TRP A 1 79 ? -13.978 -18.115 4.302 1.00 58.31 79 TRP A C 1
ATOM 694 O O . TRP A 1 79 ? -14.113 -19.212 3.716 1.00 58.31 79 TRP A O 1
#